Protein AF-A0A820PE08-F1 (afdb_monomer_lite)

InterPro domains:
  IPR000014 PAS domain [PS50112] (73-121)
  IPR000014 PAS domain [cd00130] (87-121)
  IPR035965 PAS domain superfamily [SSF55785] (85-120)

Radius of gyration: 19.42 Å; chains: 1; bounding box: 49×30×47 Å

pLDDT: mean 81.53, std 12.49, range [46.53, 95.44]

Foldseek 3Di:
DCPPPDPVVFFDPVCPVVVVVVVVVQDPDWDKGWTWTQDPVDRGTFIWIKIWHWDDPDPPDIDIDIDIGTCVVVVVLVVPVPDPPLDWDFDADPQQATCFTHCCCCVNVVDGRVVRGGDHD

Organism: NCBI:txid433720

Secondary structure (DSSP, 8-state):
--TTS-GGGGB-GGGHHHHHHHHHT--SS-EEEEEEEEPSSSS-EEEEEEEEEEEEEETTEEEEEEEEEETHHHHHHHHTTSS--S---EEE-TTSBEEEE-TTHHHHHSS-HHHHTT-B-

Structure (mmCIF, N/CA/C/O backbone):
data_AF-A0A820PE08-F1
#
_entry.id   AF-A0A820PE08-F1
#
loop_
_atom_site.group_PDB
_atom_site.id
_atom_site.type_symbol
_atom_site.label_atom_id
_atom_site.label_alt_id
_atom_site.label_comp_id
_atom_site.label_asym_id
_atom_site.label_entity_id
_atom_site.label_seq_id
_atom_site.pdbx_PDB_ins_code
_atom_site.Cartn_x
_atom_site.Cartn_y
_atom_site.Cartn_z
_atom_site.occupancy
_atom_site.B_iso_or_equiv
_atom_site.auth_seq_id
_atom_site.auth_comp_id
_atom_site.auth_asym_id
_atom_site.auth_atom_id
_atom_site.pdbx_PDB_model_num
ATOM 1 N N . GLU A 1 1 ? -0.685 -13.575 6.338 1.00 50.03 1 GLU A N 1
ATOM 2 C CA . GLU A 1 1 ? -2.032 -12.975 6.441 1.00 50.03 1 GLU A CA 1
ATOM 3 C C . GLU A 1 1 ? -2.004 -11.879 7.492 1.00 50.03 1 GLU A C 1
ATOM 5 O O . GLU A 1 1 ? -1.320 -12.053 8.488 1.00 50.03 1 GLU A O 1
ATOM 10 N N . LEU A 1 2 ? -2.703 -10.763 7.264 1.00 67.81 2 LEU A N 1
ATOM 11 C CA . LEU A 1 2 ? -2.818 -9.638 8.214 1.00 67.81 2 LEU A CA 1
ATOM 12 C C . LEU A 1 2 ? -3.979 -9.823 9.214 1.00 67.81 2 LEU A C 1
ATOM 14 O O . LEU A 1 2 ? -4.289 -8.927 9.994 1.00 67.81 2 LEU A O 1
ATOM 18 N N . ILE A 1 3 ? -4.662 -10.968 9.165 1.00 74.56 3 ILE A N 1
ATOM 19 C CA . ILE A 1 3 ? -5.862 -11.243 9.957 1.00 74.56 3 ILE A CA 1
ATOM 20 C C . ILE A 1 3 ? -5.469 -11.338 11.439 1.00 74.56 3 ILE A C 1
ATOM 22 O O . ILE A 1 3 ? -4.528 -12.050 11.779 1.00 74.56 3 ILE A O 1
ATOM 26 N N . ASN A 1 4 ? -6.202 -10.638 12.311 1.00 79.38 4 ASN A N 1
ATOM 27 C CA . ASN A 1 4 ? -5.997 -10.566 13.769 1.00 79.38 4 ASN A CA 1
ATOM 28 C C . ASN A 1 4 ? -4.715 -9.864 14.251 1.00 79.38 4 ASN A C 1
ATOM 30 O O . ASN A 1 4 ? -4.388 -9.962 15.433 1.00 79.38 4 ASN A O 1
ATOM 34 N N . HIS A 1 5 ? -4.019 -9.124 13.386 1.00 81.81 5 HIS A N 1
ATOM 35 C CA . HIS A 1 5 ? -2.900 -8.280 13.802 1.00 81.81 5 HIS A CA 1
ATOM 36 C C . HIS A 1 5 ? -3.292 -6.794 13.803 1.00 81.81 5 HIS A C 1
ATOM 38 O O . HIS A 1 5 ? -3.938 -6.336 12.856 1.00 81.81 5 HIS A O 1
ATOM 44 N N . PRO A 1 6 ? -2.908 -6.021 14.836 1.00 85.12 6 PRO A N 1
ATOM 45 C CA . PRO A 1 6 ? -3.070 -4.574 14.840 1.00 85.12 6 PRO A CA 1
ATOM 46 C C . PRO A 1 6 ? -2.420 -3.933 13.612 1.00 85.12 6 PRO A C 1
ATOM 48 O O . PRO A 1 6 ? -1.269 -4.214 13.290 1.00 85.12 6 PRO A O 1
ATOM 51 N N . LEU A 1 7 ? -3.129 -3.004 12.965 1.00 83.75 7 LEU A N 1
ATOM 52 C CA . LEU A 1 7 ? -2.593 -2.238 11.833 1.00 83.75 7 LEU A CA 1
ATOM 53 C C . LEU A 1 7 ? -1.260 -1.555 12.188 1.00 83.75 7 LEU A C 1
ATOM 55 O O . LEU A 1 7 ? -0.336 -1.550 11.382 1.00 83.75 7 LEU A O 1
ATOM 59 N N . PHE A 1 8 ? -1.151 -1.033 13.413 1.00 89.44 8 PHE A N 1
ATOM 60 C CA . PHE A 1 8 ? 0.027 -0.329 13.925 1.00 89.44 8 PHE A CA 1
ATOM 61 C C . PHE A 1 8 ? 1.309 -1.170 13.931 1.00 89.44 8 PHE A C 1
ATOM 63 O O . PHE A 1 8 ? 2.389 -0.596 13.803 1.00 89.44 8 PHE A O 1
ATOM 70 N N . ASP A 1 9 ? 1.210 -2.501 14.000 1.00 89.00 9 ASP A N 1
ATOM 71 C CA . ASP A 1 9 ? 2.375 -3.399 13.973 1.00 89.00 9 ASP A CA 1
ATOM 72 C C . ASP A 1 9 ? 3.099 -3.369 12.618 1.00 89.00 9 ASP A C 1
ATOM 74 O O . ASP A 1 9 ? 4.280 -3.713 12.514 1.00 89.00 9 ASP A O 1
ATOM 78 N N . PHE A 1 10 ? 2.388 -2.948 11.571 1.00 88.31 10 PHE A N 1
ATOM 79 C CA . PHE A 1 10 ? 2.902 -2.855 10.211 1.00 88.31 10 PHE A CA 1
ATOM 80 C C . PHE A 1 10 ? 3.257 -1.427 9.814 1.00 88.31 10 PHE A C 1
ATOM 82 O O . PHE A 1 10 ? 3.699 -1.219 8.691 1.00 88.31 10 PHE A O 1
ATOM 89 N N . ILE A 1 11 ? 3.084 -0.442 10.693 1.00 91.69 11 ILE A N 1
ATOM 90 C CA . ILE A 1 11 ? 3.350 0.964 10.387 1.00 91.69 11 ILE A CA 1
ATOM 91 C C . ILE A 1 11 ? 4.561 1.434 11.177 1.00 91.69 11 ILE A C 1
ATOM 93 O O . ILE A 1 11 ? 4.690 1.146 12.368 1.00 91.69 11 ILE A O 1
ATOM 97 N N . LEU A 1 12 ? 5.444 2.183 10.518 1.00 93.88 12 LEU A N 1
ATOM 98 C CA . LEU A 1 12 ? 6.600 2.791 11.168 1.00 93.88 12 LEU A CA 1
ATOM 99 C C . LEU A 1 12 ? 6.144 3.626 12.379 1.00 93.88 12 LEU A C 1
ATOM 101 O O . LEU A 1 12 ? 5.256 4.466 12.213 1.00 93.88 12 LEU A O 1
ATOM 105 N N . PRO A 1 13 ? 6.754 3.465 13.571 1.00 94.25 13 PRO A N 1
ATOM 106 C CA . PRO A 1 13 ? 6.298 4.142 14.787 1.00 94.25 13 PRO A CA 1
ATOM 107 C C . PRO A 1 13 ? 6.175 5.664 14.666 1.00 94.25 13 PRO A C 1
ATOM 109 O O . PRO A 1 13 ? 5.250 6.256 15.209 1.00 94.25 13 PRO A O 1
ATOM 112 N N . SER A 1 14 ? 7.048 6.312 13.890 1.00 95.44 14 SER A N 1
ATOM 113 C CA . SER A 1 14 ? 6.979 7.761 13.660 1.00 95.44 14 SER A CA 1
ATOM 114 C C . SER A 1 14 ? 5.765 8.214 12.839 1.00 95.44 14 SER A C 1
ATOM 116 O O . SER A 1 14 ? 5.462 9.402 12.827 1.00 95.44 14 SER A O 1
ATOM 118 N N . ASN A 1 15 ? 5.064 7.304 12.154 1.00 95.31 15 ASN A N 1
ATOM 119 C CA . ASN A 1 15 ? 3.823 7.592 11.431 1.00 95.31 15 ASN A CA 1
ATOM 120 C C . ASN A 1 15 ? 2.556 7.288 12.259 1.00 95.31 15 ASN A C 1
ATOM 122 O O . ASN A 1 15 ? 1.452 7.500 11.759 1.00 95.31 15 ASN A O 1
ATOM 126 N N . HIS A 1 16 ? 2.671 6.795 13.501 1.00 94.19 16 HIS A N 1
ATOM 127 C CA . HIS A 1 16 ? 1.507 6.388 14.304 1.00 94.19 16 HIS A CA 1
ATOM 128 C C . HIS A 1 16 ? 0.560 7.553 14.604 1.00 94.19 16 HIS A C 1
ATOM 130 O O . HIS A 1 16 ? -0.643 7.415 14.395 1.00 94.19 16 HIS A O 1
ATOM 136 N N . ASP A 1 17 ? 1.089 8.713 14.999 1.00 93.50 17 ASP A N 1
ATOM 137 C CA . ASP A 1 17 ? 0.273 9.904 15.279 1.00 93.50 17 ASP A CA 1
ATOM 138 C C . ASP A 1 17 ? -0.460 10.406 14.028 1.00 93.50 17 ASP A C 1
ATOM 140 O O . ASP A 1 17 ? -1.628 10.789 14.084 1.00 93.50 17 ASP A O 1
ATOM 144 N N . GLN A 1 18 ? 0.205 10.348 12.873 1.00 92.75 18 GLN A N 1
ATOM 145 C CA . GLN A 1 18 ? -0.377 10.722 11.587 1.00 92.75 18 GLN A CA 1
ATOM 146 C C . GLN A 1 18 ? -1.521 9.777 11.195 1.00 92.75 18 GLN A C 1
ATOM 148 O O . GLN A 1 18 ? -2.579 10.229 10.754 1.00 92.75 18 GLN A O 1
ATOM 153 N N . LEU A 1 19 ? -1.332 8.467 11.381 1.00 91.25 19 LEU A N 1
ATOM 154 C CA . LEU A 1 19 ? -2.370 7.473 11.128 1.00 91.25 19 LEU A CA 1
ATOM 155 C C . LEU A 1 19 ? -3.554 7.637 12.088 1.00 91.25 19 LEU A C 1
ATOM 157 O O . LEU A 1 19 ? -4.698 7.566 11.650 1.00 91.25 19 LEU A O 1
ATOM 161 N N . LEU A 1 20 ? -3.299 7.888 13.374 1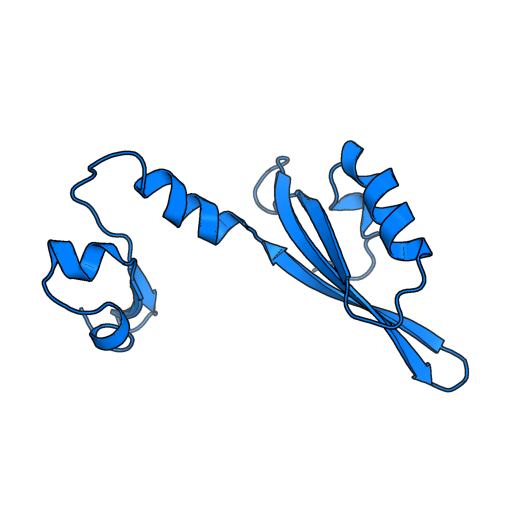.00 91.19 20 LEU A N 1
ATOM 162 C CA . LEU A 1 20 ? -4.349 8.153 14.360 1.00 91.19 20 LEU A CA 1
ATOM 163 C C . LEU A 1 20 ? -5.162 9.391 13.987 1.00 91.19 20 LEU A C 1
ATOM 165 O O . LEU A 1 20 ? -6.388 9.325 13.953 1.00 91.19 20 LEU A O 1
ATOM 169 N N . ALA A 1 21 ? -4.491 10.498 13.660 1.00 89.62 21 ALA A N 1
ATOM 170 C CA . ALA A 1 21 ? -5.154 11.722 13.226 1.00 89.62 21 ALA A CA 1
ATOM 171 C C . ALA A 1 21 ? -6.020 11.484 11.982 1.00 89.62 21 ALA A C 1
ATOM 173 O O . ALA A 1 21 ? -7.133 11.993 11.905 1.00 89.62 21 ALA A O 1
ATOM 174 N N . TYR A 1 22 ? -5.538 10.676 11.039 1.00 89.25 22 TYR A N 1
ATOM 175 C CA . TYR A 1 22 ? -6.286 10.288 9.849 1.00 89.25 22 TYR A CA 1
ATOM 176 C C . TYR A 1 22 ? -7.523 9.430 10.176 1.00 89.25 22 TYR A C 1
ATOM 178 O O . TYR A 1 22 ? -8.622 9.736 9.726 1.00 89.25 22 TYR A O 1
ATOM 186 N N . LEU A 1 23 ? -7.394 8.400 11.017 1.00 87.75 23 LEU A N 1
ATOM 187 C CA . LEU A 1 23 ? -8.530 7.554 11.405 1.00 87.75 23 LEU A CA 1
ATOM 188 C C . LEU A 1 23 ? -9.583 8.328 12.218 1.00 87.75 23 LEU A C 1
ATOM 190 O O . LEU A 1 23 ? -10.778 8.147 12.022 1.00 87.75 23 LEU A O 1
ATOM 194 N N . LEU A 1 24 ? -9.174 9.240 13.100 1.00 85.94 24 LEU A N 1
ATOM 195 C CA . LEU A 1 24 ? -10.106 9.999 13.946 1.00 85.94 24 LEU A CA 1
ATOM 196 C C . LEU A 1 24 ? -10.932 11.042 13.184 1.00 85.94 24 LEU A C 1
ATOM 198 O O . LEU A 1 24 ? -11.932 11.538 13.697 1.00 85.94 24 LEU A O 1
ATOM 202 N N . ASN A 1 25 ? -10.540 11.380 11.961 1.00 81.56 25 ASN A N 1
ATOM 203 C CA . ASN A 1 25 ? -11.117 12.491 11.212 1.00 81.56 25 ASN A CA 1
ATOM 204 C C . ASN A 1 25 ? -12.404 12.099 10.442 1.00 81.56 25 ASN A C 1
ATOM 206 O O . ASN A 1 25 ? -12.836 12.801 9.527 1.00 81.56 25 ASN A O 1
ATOM 210 N N . ASN A 1 26 ? -13.014 10.972 10.842 1.00 68.56 26 ASN A N 1
ATOM 211 C CA . ASN A 1 26 ? -14.343 10.457 10.489 1.00 68.56 26 ASN A CA 1
ATOM 212 C C . ASN A 1 26 ? -14.767 10.748 9.040 1.00 68.56 26 ASN A C 1
ATOM 214 O O . ASN A 1 26 ? -15.795 11.364 8.741 1.00 68.56 26 ASN A O 1
ATOM 218 N N . HIS A 1 27 ? -13.898 10.342 8.118 1.00 66.19 27 HIS A N 1
ATOM 219 C CA . HIS A 1 27 ? -13.988 10.713 6.719 1.00 66.19 27 HIS A CA 1
ATOM 220 C C . HIS A 1 27 ? -15.216 10.094 6.035 1.00 66.19 27 HIS A C 1
ATOM 222 O O . HIS A 1 27 ? -15.254 8.891 5.771 1.00 66.19 27 HIS A O 1
ATOM 228 N N . GLN A 1 28 ? -16.198 10.929 5.674 1.00 65.38 28 GLN A N 1
ATOM 229 C CA . GLN A 1 28 ? -17.313 10.521 4.804 1.00 65.38 28 GLN A CA 1
ATOM 230 C C . GLN A 1 28 ? -16.849 10.286 3.350 1.00 65.38 28 GLN A C 1
ATOM 232 O O . GLN A 1 28 ? -17.405 9.451 2.630 1.00 65.38 28 GLN A O 1
ATOM 237 N N . VAL A 1 29 ? -15.779 10.969 2.927 1.00 74.19 29 VAL A N 1
ATOM 238 C CA . VAL A 1 29 ? -15.172 10.895 1.585 1.00 74.19 29 VAL A CA 1
ATOM 239 C C . VAL A 1 29 ? -13.836 10.150 1.652 1.00 74.19 29 VAL A C 1
ATOM 241 O O . VAL A 1 29 ? -13.176 10.179 2.683 1.00 74.19 29 VAL A O 1
ATOM 244 N N . LEU A 1 30 ? -13.426 9.490 0.563 1.00 79.75 30 LEU A N 1
ATOM 245 C CA . LEU A 1 30 ? -12.100 8.868 0.473 1.00 79.75 30 LEU A CA 1
ATOM 246 C C . LEU A 1 30 ? -11.008 9.923 0.671 1.00 79.75 30 LEU A C 1
ATOM 248 O O . LEU A 1 30 ? -10.928 10.883 -0.096 1.00 79.75 30 LEU A O 1
ATOM 252 N N . GLN A 1 31 ? -10.170 9.720 1.682 1.00 81.81 31 GLN A N 1
ATOM 253 C CA . GLN A 1 31 ? -8.972 10.517 1.913 1.00 81.81 31 GLN A CA 1
ATOM 254 C C . GLN A 1 31 ? -7.727 9.641 1.816 1.00 81.81 31 GLN A C 1
ATOM 256 O O . GLN A 1 31 ? -7.816 8.414 1.752 1.00 81.81 31 GLN A O 1
ATOM 261 N N . THR A 1 32 ? -6.571 10.292 1.742 1.00 88.69 32 THR A N 1
ATOM 262 C CA . THR A 1 32 ? -5.273 9.637 1.602 1.00 88.69 32 THR A CA 1
ATOM 263 C C . THR A 1 32 ? -4.376 9.983 2.780 1.00 88.69 32 THR A C 1
ATOM 265 O O . THR A 1 32 ? -4.343 11.133 3.215 1.00 88.69 32 THR A O 1
ATOM 268 N N . CYS A 1 33 ? -3.605 9.010 3.252 1.00 90.81 33 CYS A N 1
ATOM 269 C CA . CYS A 1 33 ? -2.591 9.186 4.280 1.00 90.81 33 CYS A CA 1
ATOM 270 C C . CYS A 1 33 ? -1.307 8.479 3.851 1.00 90.81 33 CYS A C 1
ATOM 272 O O . CYS A 1 33 ? -1.301 7.263 3.652 1.00 90.81 33 CYS A O 1
ATOM 274 N N . ASP A 1 34 ? -0.229 9.241 3.691 1.00 92.62 34 ASP A N 1
ATOM 275 C CA . ASP A 1 34 ? 1.074 8.693 3.325 1.00 92.62 34 ASP A CA 1
ATOM 276 C C . ASP A 1 34 ? 1.809 8.204 4.571 1.00 92.62 34 ASP A C 1
ATOM 278 O O . ASP A 1 34 ? 2.069 8.976 5.493 1.00 92.62 34 ASP A O 1
ATOM 282 N N . ILE A 1 35 ? 2.133 6.915 4.608 1.00 93.50 35 ILE A N 1
ATOM 283 C CA . ILE A 1 35 ? 2.759 6.247 5.752 1.00 93.50 35 ILE A CA 1
ATOM 284 C C . ILE A 1 35 ? 3.820 5.257 5.278 1.00 93.50 35 ILE A C 1
ATOM 286 O O . ILE A 1 35 ? 3.834 4.829 4.123 1.00 93.50 35 ILE A O 1
ATOM 290 N N . SER A 1 36 ? 4.700 4.846 6.188 1.00 92.94 36 SER A N 1
ATOM 291 C CA . SER A 1 36 ? 5.705 3.823 5.896 1.00 92.94 36 SER A CA 1
ATOM 292 C C . SER A 1 36 ? 5.233 2.462 6.411 1.00 92.94 36 SER A C 1
ATOM 294 O O . SER A 1 36 ? 5.050 2.283 7.616 1.00 92.94 36 SER A O 1
ATOM 296 N N . TRP A 1 37 ? 5.036 1.509 5.501 1.00 90.38 37 TRP A N 1
ATOM 297 C CA . TRP A 1 37 ? 4.567 0.152 5.777 1.00 90.38 37 TRP A CA 1
ATOM 298 C C . TRP A 1 37 ? 5.734 -0.827 5.910 1.00 90.38 37 TRP A C 1
ATOM 300 O O . TRP A 1 37 ? 6.660 -0.811 5.103 1.00 90.38 37 TRP A O 1
ATOM 310 N N . LYS A 1 38 ? 5.692 -1.708 6.905 1.00 89.12 38 LYS A N 1
ATOM 311 C CA . LYS A 1 38 ? 6.727 -2.701 7.186 1.00 89.12 38 LYS A CA 1
ATOM 312 C C . LYS A 1 38 ? 6.754 -3.775 6.101 1.00 89.12 38 LYS A C 1
ATOM 314 O O . LYS A 1 38 ? 5.741 -4.427 5.832 1.00 89.12 38 LYS A O 1
ATOM 319 N N . ARG A 1 39 ? 7.919 -3.998 5.495 1.00 84.75 39 ARG A N 1
ATOM 320 C CA . ARG A 1 39 ? 8.095 -5.046 4.486 1.00 84.75 39 ARG A CA 1
ATOM 321 C C . ARG A 1 39 ? 7.947 -6.434 5.106 1.00 84.75 39 ARG A C 1
ATOM 323 O O . ARG A 1 39 ? 8.254 -6.660 6.270 1.00 84.75 39 ARG A O 1
ATOM 330 N N . ALA A 1 40 ? 7.481 -7.388 4.303 1.00 80.19 40 ALA A N 1
ATOM 331 C CA . ALA A 1 40 ? 7.352 -8.781 4.736 1.00 80.19 40 ALA A CA 1
ATOM 332 C C . ALA A 1 40 ? 8.684 -9.552 4.685 1.00 80.19 40 ALA A C 1
ATOM 334 O O . ALA A 1 40 ? 8.839 -10.560 5.369 1.00 80.19 40 ALA A O 1
ATOM 335 N N . VAL A 1 41 ? 9.619 -9.105 3.842 1.00 75.81 41 VAL A N 1
ATOM 336 C CA . VAL A 1 41 ? 10.882 -9.803 3.549 1.00 75.81 41 VAL A CA 1
ATOM 337 C C . VAL A 1 41 ? 12.026 -9.414 4.486 1.00 75.81 41 VAL A C 1
ATOM 339 O O . VAL A 1 41 ? 12.973 -10.180 4.638 1.00 75.81 41 VAL A O 1
ATOM 342 N N . ASP A 1 42 ? 11.943 -8.248 5.124 1.00 80.12 42 ASP A N 1
ATOM 343 C CA . ASP A 1 42 ? 12.946 -7.726 6.049 1.00 80.12 42 ASP A CA 1
ATOM 344 C C . ASP A 1 42 ? 12.288 -6.842 7.132 1.00 80.12 42 ASP A C 1
ATOM 346 O O . ASP A 1 42 ? 11.068 -6.743 7.219 1.00 80.12 42 ASP A O 1
ATOM 350 N N . ASN A 1 43 ? 13.093 -6.240 8.011 1.00 79.56 43 ASN A N 1
ATOM 351 C CA . ASN A 1 43 ? 12.618 -5.348 9.079 1.00 79.56 43 ASN A CA 1
ATOM 352 C C . ASN A 1 43 ? 12.631 -3.860 8.682 1.00 79.56 43 ASN A C 1
ATOM 354 O O . ASN A 1 43 ? 12.652 -2.993 9.556 1.00 79.56 43 ASN A O 1
ATOM 358 N N . ASP A 1 44 ? 12.648 -3.561 7.389 1.00 86.69 44 ASP A N 1
ATOM 359 C CA . ASP A 1 44 ? 12.646 -2.195 6.877 1.00 86.69 44 ASP A CA 1
ATOM 360 C C . ASP A 1 44 ? 11.243 -1.819 6.358 1.00 86.69 44 ASP A C 1
ATOM 362 O O . ASP A 1 44 ? 10.302 -2.621 6.375 1.00 86.69 44 ASP A O 1
ATOM 366 N N . TYR A 1 45 ? 11.069 -0.561 5.967 1.00 89.44 45 TYR A N 1
ATOM 367 C CA . TYR A 1 45 ? 9.775 0.026 5.640 1.00 89.44 45 TYR A CA 1
ATOM 368 C C . TYR A 1 45 ? 9.746 0.541 4.199 1.00 89.44 45 TYR A C 1
ATOM 370 O O . TYR A 1 45 ? 10.767 0.900 3.610 1.00 89.44 45 TYR A O 1
ATOM 378 N N . GLU A 1 46 ? 8.557 0.586 3.610 1.00 88.19 46 GLU A N 1
ATOM 379 C CA . GLU A 1 46 ? 8.301 1.148 2.286 1.00 88.19 46 GLU A CA 1
ATOM 380 C C . GLU A 1 46 ? 7.249 2.241 2.356 1.00 88.19 46 GLU A C 1
ATOM 382 O O . GLU A 1 46 ? 6.271 2.138 3.092 1.00 88.19 46 GLU A O 1
ATOM 387 N N . GLN A 1 47 ? 7.438 3.290 1.556 1.00 90.19 47 GLN A N 1
ATOM 388 C CA . GLN A 1 47 ? 6.438 4.341 1.424 1.00 90.19 47 GLN A CA 1
ATOM 389 C C . GLN A 1 47 ? 5.177 3.775 0.778 1.00 90.19 47 GLN A C 1
ATOM 391 O O . GLN A 1 47 ? 5.236 3.107 -0.259 1.00 90.19 47 GLN A O 1
ATOM 396 N N . CYS A 1 48 ? 4.034 4.074 1.373 1.00 90.00 48 CYS A N 1
ATOM 397 C CA . CYS A 1 48 ? 2.739 3.694 0.851 1.00 90.00 48 CYS A CA 1
ATOM 398 C C . CYS A 1 48 ? 1.718 4.800 1.102 1.00 90.00 48 CYS A C 1
ATOM 400 O O . CYS A 1 48 ? 1.861 5.614 2.012 1.00 90.00 48 CYS A O 1
ATOM 402 N N . THR A 1 49 ? 0.670 4.795 0.295 1.00 90.75 49 THR A N 1
ATOM 403 C CA . THR A 1 49 ? -0.482 5.667 0.475 1.00 90.75 49 THR A CA 1
ATOM 404 C C . THR A 1 49 ? -1.660 4.807 0.913 1.00 90.75 49 THR A C 1
ATOM 406 O O . THR A 1 49 ? -2.126 3.939 0.169 1.00 90.75 49 THR A O 1
ATOM 409 N N . LEU A 1 50 ? -2.136 5.034 2.134 1.00 90.06 50 LEU A N 1
ATOM 410 C CA . LEU A 1 50 ? -3.375 4.469 2.650 1.00 90.06 50 LEU A CA 1
ATOM 411 C C . LEU A 1 50 ? -4.540 5.315 2.140 1.00 90.06 50 LEU A C 1
ATOM 413 O O . LEU A 1 50 ? -4.572 6.520 2.366 1.00 90.06 50 LEU A O 1
ATOM 417 N N . ILE A 1 51 ? -5.502 4.692 1.469 1.00 89.38 51 ILE A N 1
ATOM 418 C CA . ILE A 1 51 ? -6.697 5.356 0.943 1.00 89.38 51 ILE A CA 1
ATOM 419 C C . ILE A 1 51 ? -7.907 4.697 1.575 1.00 89.38 51 ILE A C 1
ATOM 421 O O . ILE A 1 51 ? -8.101 3.497 1.403 1.00 89.38 51 ILE A O 1
ATOM 425 N N . GLY A 1 52 ? -8.729 5.444 2.303 1.00 88.38 52 GLY A N 1
ATOM 426 C CA . GLY A 1 52 ? -9.847 4.843 3.017 1.00 88.38 52 GLY A CA 1
ATOM 427 C C . GLY A 1 52 ? -10.905 5.825 3.482 1.00 88.38 52 GLY A C 1
ATOM 428 O O . GLY A 1 52 ? -10.766 7.040 3.347 1.00 88.38 52 GLY A O 1
ATOM 429 N N . ALA A 1 53 ? -11.999 5.262 3.980 1.00 86.81 53 ALA A N 1
ATOM 430 C CA . ALA A 1 53 ? -13.123 5.998 4.537 1.00 86.81 53 ALA A CA 1
ATOM 431 C C . ALA A 1 53 ? -13.942 5.103 5.473 1.00 86.81 53 ALA A C 1
ATOM 433 O O . ALA A 1 53 ? -13.938 3.874 5.341 1.00 86.81 53 ALA A O 1
ATOM 434 N N . TYR A 1 54 ? -14.695 5.730 6.375 1.00 86.25 54 TYR A N 1
ATOM 435 C CA . TYR A 1 54 ? -15.682 5.021 7.183 1.00 86.25 54 TYR A CA 1
ATOM 436 C C . TYR A 1 54 ? -16.924 4.716 6.348 1.00 86.25 54 TYR A C 1
ATOM 438 O O . TYR A 1 54 ? -17.378 5.528 5.531 1.00 86.25 54 TYR A O 1
ATOM 446 N N . ARG A 1 55 ? -17.450 3.505 6.513 1.00 83.06 55 ARG A N 1
ATOM 447 C CA . ARG A 1 55 ? -18.656 3.025 5.844 1.00 83.06 55 ARG A CA 1
ATOM 448 C C . ARG A 1 55 ? -19.535 2.291 6.842 1.00 83.06 55 ARG A C 1
ATOM 450 O O . ARG A 1 55 ? -19.098 1.339 7.481 1.00 83.06 55 ARG A O 1
ATOM 457 N N . THR A 1 56 ? -20.787 2.717 6.923 1.00 85.50 56 THR A N 1
ATOM 458 C CA . THR A 1 56 ? -21.851 1.994 7.616 1.00 85.50 56 THR A CA 1
ATOM 459 C C . THR A 1 56 ? -22.302 0.843 6.721 1.00 85.50 56 THR A C 1
ATOM 461 O O . THR A 1 56 ? -22.754 1.084 5.600 1.00 85.50 56 THR A O 1
ATOM 464 N N . ILE A 1 57 ? -22.131 -0.399 7.175 1.00 79.88 57 ILE A N 1
ATOM 465 C CA . ILE A 1 57 ? -22.595 -1.585 6.430 1.00 79.88 57 ILE A CA 1
ATOM 466 C C . ILE A 1 57 ? -23.976 -2.012 6.942 1.00 79.88 57 ILE A C 1
ATOM 468 O O . ILE A 1 57 ? -24.846 -2.341 6.141 1.00 79.88 57 ILE A O 1
ATOM 472 N N . ASN A 1 58 ? -24.191 -1.914 8.258 1.00 81.56 58 ASN A N 1
ATOM 473 C CA . ASN A 1 58 ? -25.443 -2.218 8.952 1.00 81.56 58 ASN A CA 1
ATOM 474 C C . ASN A 1 58 ? -25.798 -1.079 9.922 1.00 81.56 58 ASN A C 1
ATOM 476 O O . ASN A 1 58 ? -24.930 -0.281 10.268 1.00 81.56 58 ASN A O 1
ATOM 480 N N . GLU A 1 59 ? -27.037 -1.037 10.427 1.00 77.69 59 GLU A N 1
ATOM 481 C CA . GLU A 1 59 ? -27.551 0.051 11.287 1.00 77.69 59 GLU A CA 1
ATOM 482 C C . GLU A 1 59 ? -26.709 0.341 12.548 1.00 77.69 59 GLU A C 1
ATOM 484 O O . GLU A 1 59 ? -26.791 1.443 13.080 1.00 77.69 59 GLU A O 1
ATOM 489 N N . ASN A 1 60 ? -25.863 -0.599 12.990 1.00 77.88 60 ASN A N 1
ATOM 490 C CA . ASN A 1 60 ? -25.046 -0.472 14.202 1.00 77.88 60 ASN A CA 1
ATOM 491 C C . ASN A 1 60 ? -23.534 -0.659 13.982 1.00 77.88 60 ASN A C 1
ATOM 493 O O . ASN A 1 60 ? -22.785 -0.665 14.958 1.00 77.88 60 ASN A O 1
ATOM 497 N N . GLU A 1 61 ? -23.069 -0.848 12.743 1.00 84.00 61 GLU A N 1
ATOM 498 C CA . GLU A 1 61 ? -21.668 -1.203 12.481 1.00 84.00 61 GLU A CA 1
ATOM 499 C C . GLU A 1 61 ? -21.039 -0.279 11.434 1.00 84.00 61 GLU A C 1
ATOM 501 O O . GLU A 1 61 ? -21.377 -0.311 10.244 1.00 84.00 61 GLU A O 1
ATOM 506 N N . GLU A 1 62 ? -20.087 0.534 11.893 1.00 83.50 62 GLU A N 1
ATOM 507 C CA . GLU A 1 62 ? -19.192 1.309 11.042 1.00 83.50 62 GLU A CA 1
ATOM 508 C C . GLU A 1 62 ? -17.854 0.593 10.895 1.00 83.50 62 GLU A C 1
ATOM 510 O O . GLU A 1 62 ? -17.193 0.242 11.873 1.00 83.50 62 GLU A O 1
ATOM 515 N N . TYR A 1 63 ? -17.432 0.423 9.648 1.00 84.69 63 TYR A N 1
ATOM 516 C CA . TYR A 1 63 ? -16.150 -0.166 9.304 1.00 84.69 63 TYR A CA 1
ATOM 517 C C . TYR A 1 63 ? -15.286 0.866 8.597 1.00 84.69 63 TYR A C 1
ATOM 519 O O . TYR A 1 63 ? -15.737 1.565 7.686 1.00 84.69 63 TYR A O 1
ATOM 527 N N . PHE A 1 64 ? -14.015 0.933 8.981 1.00 84.62 64 PHE A N 1
ATOM 528 C CA . PHE A 1 64 ? -13.021 1.654 8.204 1.00 84.62 64 PHE A CA 1
ATOM 529 C C . PHE A 1 64 ? -12.546 0.766 7.051 1.00 84.62 64 PHE A C 1
ATOM 531 O O . PHE A 1 64 ? -11.848 -0.228 7.255 1.00 84.62 64 PHE A O 1
ATOM 538 N N . MET A 1 65 ? -12.938 1.122 5.831 1.00 84.19 65 MET A N 1
ATOM 539 C CA . MET A 1 65 ? -12.542 0.415 4.616 1.00 84.19 65 MET A CA 1
ATOM 540 C C . MET A 1 65 ? -11.350 1.134 3.996 1.00 84.19 65 MET A C 1
ATOM 542 O O . MET A 1 65 ? -11.410 2.346 3.779 1.00 84.19 65 MET A O 1
ATOM 546 N N . SER A 1 66 ? -10.276 0.405 3.683 1.00 85.44 66 SER A N 1
ATOM 547 C CA . SER A 1 66 ? -9.092 1.010 3.071 1.00 85.44 66 SER A CA 1
ATOM 548 C C . SER A 1 66 ? -8.361 0.107 2.087 1.00 85.44 66 SER A C 1
ATOM 550 O O . SER A 1 66 ? -8.468 -1.117 2.121 1.00 85.44 66 SER A O 1
ATOM 552 N N . ILE A 1 67 ? -7.611 0.755 1.202 1.00 84.94 67 ILE A N 1
ATOM 553 C CA . ILE A 1 67 ? -6.665 0.165 0.266 1.00 84.94 67 ILE A CA 1
ATOM 554 C C . ILE A 1 67 ? -5.293 0.745 0.602 1.00 84.94 67 ILE A C 1
ATOM 556 O O . ILE A 1 67 ? -5.147 1.957 0.758 1.00 84.94 67 ILE A O 1
ATOM 560 N N . VAL A 1 68 ? -4.281 -0.114 0.685 1.00 85.94 68 VAL A N 1
ATOM 561 C CA . VAL A 1 68 ? -2.880 0.296 0.829 1.00 85.94 68 VAL A CA 1
ATOM 562 C C . VAL A 1 68 ? -2.220 0.220 -0.542 1.00 85.94 68 VAL A C 1
ATOM 564 O O . VAL A 1 68 ? -2.136 -0.856 -1.135 1.00 85.94 68 VAL A O 1
ATOM 567 N N . LYS A 1 69 ? -1.746 1.355 -1.056 1.00 86.06 69 LYS A N 1
ATOM 568 C CA . LYS A 1 69 ? -0.976 1.424 -2.300 1.00 86.06 69 LYS A CA 1
ATOM 569 C C . LYS A 1 69 ? 0.510 1.548 -1.971 1.00 86.06 69 LYS A C 1
ATOM 571 O O . LYS A 1 69 ? 0.932 2.577 -1.457 1.00 86.06 69 LYS A O 1
ATOM 576 N N . LEU A 1 70 ? 1.308 0.529 -2.286 1.00 83.81 70 LEU A N 1
ATOM 577 C CA . LEU A 1 70 ? 2.768 0.610 -2.170 1.00 83.81 70 LEU A CA 1
ATOM 578 C C . LEU A 1 70 ? 3.331 1.538 -3.257 1.00 83.81 70 LEU A C 1
ATOM 580 O O . LEU A 1 70 ? 3.038 1.361 -4.440 1.00 83.81 70 LEU A O 1
ATOM 584 N N . ASN A 1 71 ? 4.179 2.492 -2.870 1.00 75.88 71 ASN A N 1
ATOM 585 C CA . ASN A 1 71 ? 4.809 3.440 -3.798 1.00 75.88 71 ASN A CA 1
ATOM 586 C C . ASN A 1 71 ? 6.092 2.863 -4.439 1.00 75.88 71 ASN A C 1
ATOM 588 O O . ASN A 1 71 ? 6.775 3.527 -5.213 1.00 75.88 71 ASN A O 1
ATOM 592 N N . THR A 1 72 ? 6.431 1.604 -4.150 1.00 62.81 72 THR A N 1
ATOM 593 C CA . THR A 1 72 ? 7.667 0.927 -4.579 1.00 62.81 72 THR A CA 1
ATOM 594 C C . THR A 1 72 ? 7.745 0.705 -6.094 1.00 62.81 72 THR A C 1
ATOM 596 O O . THR A 1 72 ? 8.835 0.760 -6.664 1.00 62.81 72 THR A O 1
ATOM 599 N N . LEU A 1 73 ? 6.605 0.545 -6.779 1.00 53.72 73 LEU A N 1
ATOM 600 C CA . LEU A 1 73 ? 6.576 0.463 -8.247 1.00 53.72 73 LEU A CA 1
ATOM 601 C C . LEU A 1 73 ? 7.042 1.783 -8.887 1.00 53.72 73 LEU A C 1
ATOM 603 O O . LEU A 1 73 ? 7.806 1.768 -9.852 1.00 53.72 73 LEU A O 1
ATOM 607 N N . ASP A 1 74 ? 6.690 2.918 -8.273 1.00 53.34 74 ASP A N 1
ATOM 608 C CA . ASP A 1 74 ? 7.180 4.234 -8.692 1.00 53.34 74 ASP A CA 1
ATOM 609 C C . ASP A 1 74 ? 8.681 4.390 -8.417 1.00 53.34 74 ASP A C 1
ATOM 611 O O . ASP A 1 74 ? 9.358 5.129 -9.124 1.00 53.34 74 ASP A O 1
ATOM 615 N N . ARG A 1 75 ? 9.241 3.684 -7.427 1.00 46.53 75 ARG A N 1
ATOM 616 C CA . ARG A 1 75 ? 10.664 3.768 -7.077 1.00 46.53 75 ARG A CA 1
ATOM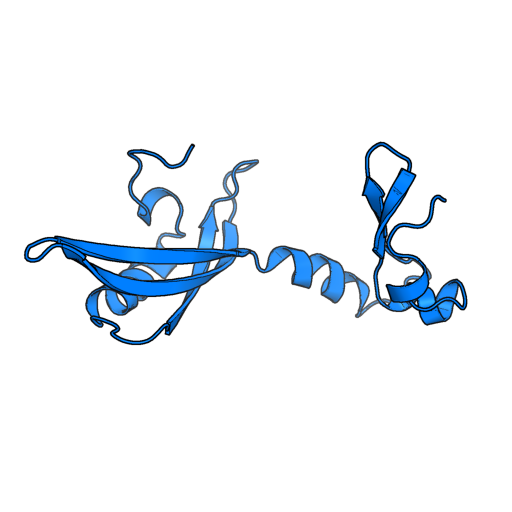 617 C C . ARG A 1 75 ? 11.567 3.061 -8.093 1.00 46.53 75 ARG A C 1
ATOM 619 O O . ARG A 1 75 ? 12.588 3.637 -8.450 1.00 46.53 75 ARG A O 1
ATOM 626 N N . MET A 1 76 ? 11.197 1.885 -8.610 1.00 52.28 76 MET A N 1
ATOM 627 C CA . MET A 1 76 ? 11.942 1.247 -9.716 1.00 52.28 76 MET A CA 1
A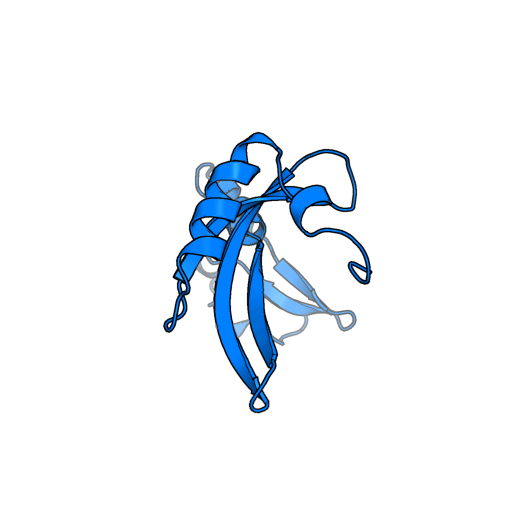TOM 628 C C . MET A 1 76 ? 11.840 2.057 -11.016 1.00 52.28 76 MET A C 1
ATOM 630 O O . MET A 1 76 ? 12.832 2.228 -11.720 1.00 52.28 76 MET A O 1
ATOM 634 N N . LEU A 1 77 ? 10.664 2.629 -11.290 1.00 52.28 77 LEU A N 1
ATOM 635 C CA . LEU A 1 77 ? 10.449 3.541 -12.416 1.00 52.28 77 LEU A CA 1
ATOM 636 C C . LEU A 1 77 ? 11.283 4.832 -12.303 1.00 52.28 77 LEU A C 1
ATOM 638 O O . LEU A 1 77 ? 11.841 5.288 -13.298 1.00 52.28 77 LEU A O 1
ATOM 642 N N . ARG A 1 78 ? 11.395 5.412 -11.099 1.00 50.31 78 ARG A N 1
ATOM 643 C CA . ARG A 1 78 ? 12.124 6.671 -10.846 1.00 50.31 78 ARG A CA 1
ATOM 644 C C . ARG A 1 78 ? 13.631 6.489 -10.674 1.00 50.31 78 ARG A C 1
ATOM 646 O O . ARG A 1 78 ? 14.378 7.339 -11.139 1.00 50.31 78 ARG A O 1
ATOM 653 N N . MET A 1 79 ? 14.102 5.395 -10.069 1.00 50.19 79 MET A N 1
ATOM 654 C CA . MET A 1 79 ? 15.546 5.128 -9.932 1.00 50.19 79 MET A CA 1
ATOM 655 C C . MET A 1 79 ? 16.243 4.950 -11.290 1.00 50.19 79 MET A C 1
ATOM 657 O O . MET A 1 79 ? 17.428 5.242 -11.406 1.00 50.19 79 MET A O 1
ATOM 661 N N . ASN A 1 80 ? 15.501 4.557 -12.327 1.00 49.94 80 ASN A N 1
ATOM 662 C CA . ASN A 1 80 ? 16.000 4.473 -13.699 1.00 49.94 80 ASN A CA 1
ATOM 663 C C . ASN A 1 80 ? 15.888 5.781 -14.497 1.00 49.94 80 ASN A C 1
ATOM 665 O O . ASN A 1 80 ? 16.331 5.811 -15.646 1.00 49.94 80 ASN A O 1
ATOM 669 N N . ALA A 1 81 ? 15.271 6.832 -13.950 1.00 53.00 81 ALA A N 1
ATOM 670 C CA . ALA A 1 81 ? 15.035 8.081 -14.675 1.00 53.00 81 ALA A CA 1
ATOM 671 C C . ALA A 1 81 ? 16.236 9.045 -14.629 1.00 53.00 81 ALA A C 1
ATOM 673 O O . ALA A 1 81 ? 16.420 9.806 -15.574 1.00 53.00 81 ALA A O 1
ATOM 674 N N . ASP A 1 82 ? 17.072 8.976 -13.585 1.00 49.84 82 ASP A N 1
ATOM 675 C CA . ASP A 1 82 ? 18.178 9.930 -13.374 1.00 49.84 82 ASP A CA 1
ATOM 676 C C . ASP A 1 82 ? 19.540 9.467 -13.925 1.00 49.84 82 ASP A C 1
ATOM 678 O O . ASP A 1 82 ? 20.490 10.249 -13.963 1.00 49.84 82 ASP A O 1
ATOM 682 N N . TYR A 1 83 ? 19.645 8.227 -14.412 1.00 49.78 83 TYR A N 1
ATOM 683 C CA . TYR A 1 83 ? 20.819 7.752 -15.148 1.00 49.78 83 TYR A CA 1
ATOM 684 C C . TYR A 1 83 ? 20.427 7.390 -16.587 1.00 49.78 83 TYR A C 1
ATOM 686 O O . TYR A 1 83 ? 19.404 6.723 -16.784 1.00 49.78 83 TYR A O 1
ATOM 694 N N . PRO A 1 84 ? 21.237 7.759 -17.602 1.00 56.91 84 PRO A N 1
ATOM 695 C CA . PRO A 1 84 ? 21.076 7.282 -18.970 1.00 56.91 84 PRO A CA 1
ATOM 696 C C . PRO A 1 84 ? 21.522 5.817 -19.030 1.00 56.91 84 PRO A C 1
ATOM 698 O O . PRO A 1 84 ? 22.551 5.473 -19.599 1.00 56.91 84 PRO A O 1
ATOM 701 N N . ILE A 1 85 ? 20.777 4.951 -18.352 1.00 58.12 85 ILE A N 1
ATOM 702 C CA . ILE A 1 85 ? 20.929 3.512 -18.465 1.00 58.12 85 ILE A CA 1
ATOM 703 C C . ILE A 1 85 ? 20.222 3.135 -19.765 1.00 58.12 85 ILE A C 1
ATOM 705 O O . ILE A 1 85 ? 19.007 3.342 -19.881 1.00 58.12 85 ILE A O 1
ATOM 709 N N . GLU A 1 86 ? 20.984 2.614 -20.728 1.00 71.50 86 GLU A N 1
ATOM 710 C CA . GLU A 1 86 ? 20.500 1.967 -21.955 1.00 71.50 86 GLU A CA 1
ATOM 711 C C . GLU A 1 86 ? 19.865 0.604 -21.626 1.00 71.50 86 GLU A C 1
ATOM 713 O O . GLU A 1 86 ? 20.195 -0.424 -22.208 1.00 71.50 86 GLU A O 1
ATOM 718 N N . GLU A 1 87 ? 18.956 0.585 -20.655 1.00 72.50 87 GLU A N 1
ATOM 719 C CA . GLU A 1 87 ? 18.207 -0.589 -20.224 1.00 72.50 87 GLU A CA 1
ATOM 720 C C . GLU A 1 87 ? 16.748 -0.187 -19.991 1.00 72.50 87 GLU A C 1
ATOM 722 O O . GLU A 1 87 ? 16.449 0.919 -19.523 1.00 72.50 87 GLU A O 1
ATOM 727 N N . PHE A 1 88 ? 15.844 -1.111 -20.305 1.00 77.38 88 PHE A N 1
ATOM 728 C CA . PHE A 1 88 ? 14.422 -1.027 -19.994 1.00 77.38 88 PHE A CA 1
ATOM 729 C C . PHE A 1 88 ? 14.040 -2.215 -19.107 1.00 77.38 88 PHE A C 1
ATOM 731 O O . PHE A 1 88 ? 14.596 -3.308 -19.233 1.00 77.38 88 PHE A O 1
ATOM 738 N N . ILE A 1 89 ? 13.077 -2.016 -18.212 1.00 81.69 89 ILE A N 1
ATOM 739 C CA . ILE A 1 89 ? 12.543 -3.072 -17.350 1.00 81.69 89 ILE A CA 1
ATOM 740 C C . ILE A 1 89 ? 11.259 -3.633 -17.956 1.00 81.69 89 ILE A C 1
ATOM 742 O O . ILE A 1 89 ? 10.366 -2.895 -18.377 1.00 81.69 89 ILE A O 1
ATOM 746 N N . THR A 1 90 ? 11.143 -4.959 -17.934 1.00 87.94 90 THR A N 1
ATOM 747 C CA . THR A 1 90 ? 9.937 -5.697 -18.311 1.00 87.94 90 THR A CA 1
ATOM 748 C C . THR A 1 90 ? 9.645 -6.816 -17.315 1.00 87.94 90 THR A C 1
ATOM 750 O O . THR A 1 90 ? 10.562 -7.376 -16.713 1.00 87.94 90 THR A O 1
ATOM 753 N N . TYR A 1 91 ? 8.369 -7.167 -17.168 1.00 87.75 91 TYR A N 1
ATOM 754 C CA . TYR A 1 91 ? 7.937 -8.380 -16.481 1.00 87.75 91 TYR A CA 1
ATOM 755 C C . TYR A 1 91 ? 7.167 -9.274 -17.451 1.00 87.75 91 TYR A C 1
ATOM 757 O O . TYR A 1 91 ? 6.309 -8.808 -18.208 1.00 87.75 91 TYR A O 1
ATOM 765 N N . LEU A 1 92 ? 7.441 -10.576 -17.385 1.00 91.94 92 LEU A N 1
ATOM 766 C CA . LEU A 1 92 ? 6.755 -11.600 -18.165 1.00 91.94 92 LEU A CA 1
ATOM 767 C C . LEU A 1 92 ? 5.887 -12.467 -17.249 1.00 91.94 92 LEU A C 1
ATOM 769 O O . LEU A 1 92 ? 6.262 -12.752 -16.111 1.00 91.94 92 LEU A O 1
ATOM 773 N N . ASN A 1 93 ? 4.738 -12.923 -17.745 1.00 88.25 93 ASN A N 1
ATOM 774 C CA . ASN A 1 93 ? 4.009 -14.005 -17.087 1.00 88.25 93 ASN A CA 1
ATOM 775 C C . ASN A 1 93 ? 4.673 -15.368 -17.353 1.00 88.25 93 ASN A C 1
ATOM 777 O O . ASN A 1 93 ? 5.633 -15.490 -18.113 1.00 88.25 93 ASN A O 1
ATOM 781 N N . THR A 1 94 ? 4.109 -16.428 -16.774 1.00 92.19 94 THR A N 1
ATOM 782 C CA . THR A 1 94 ? 4.599 -17.808 -16.930 1.00 92.19 94 THR A CA 1
ATOM 783 C C . THR A 1 94 ? 4.563 -18.335 -18.370 1.00 92.19 94 THR A C 1
ATOM 785 O O . THR A 1 94 ? 5.210 -19.334 -18.663 1.00 92.19 94 THR A O 1
ATOM 788 N N . GLN A 1 95 ? 3.835 -17.675 -19.277 1.00 92.69 95 GLN A N 1
ATOM 789 C CA . GLN A 1 95 ? 3.784 -17.983 -20.711 1.00 92.69 95 GLN A CA 1
ATOM 790 C C . GLN A 1 95 ? 4.753 -17.119 -21.537 1.00 92.69 95 GLN A C 1
ATOM 792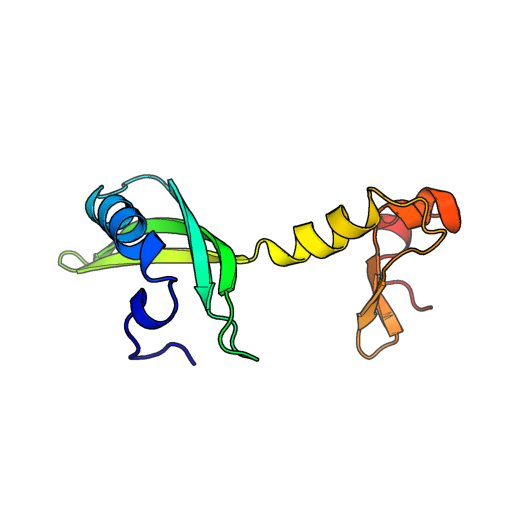 O O . GLN A 1 95 ? 4.677 -17.119 -22.764 1.00 92.69 95 GLN A O 1
ATOM 797 N N . GLY A 1 96 ? 5.621 -16.339 -20.885 1.00 90.62 96 GLY A N 1
ATOM 798 C CA . GLY A 1 96 ? 6.555 -15.439 -21.557 1.00 90.62 96 GLY A CA 1
ATOM 799 C C . GLY A 1 96 ? 5.890 -14.207 -22.173 1.00 90.62 96 GLY A C 1
ATOM 800 O O . GLY A 1 96 ? 6.481 -13.591 -23.055 1.00 90.62 96 GLY A O 1
ATOM 801 N N . LYS A 1 97 ? 4.664 -13.855 -21.754 1.00 92.81 97 LYS A N 1
ATOM 802 C CA . LYS A 1 97 ? 3.969 -12.663 -22.252 1.00 92.81 97 LYS A CA 1
ATOM 803 C C . LYS A 1 97 ? 4.271 -11.436 -21.411 1.00 92.81 97 LYS A C 1
ATOM 805 O O . LYS A 1 97 ? 4.194 -11.520 -20.185 1.00 92.81 97 LYS A O 1
ATOM 810 N N . PHE A 1 98 ? 4.509 -10.301 -22.061 1.00 90.00 98 PHE A N 1
ATOM 811 C CA . PHE A 1 98 ? 4.687 -9.005 -21.406 1.00 90.00 98 PHE A CA 1
ATOM 812 C C . PHE A 1 98 ? 3.457 -8.648 -20.560 1.00 90.00 98 PHE A C 1
ATOM 814 O O . PHE A 1 98 ? 2.364 -8.461 -21.094 1.00 90.00 98 PHE A O 1
ATOM 821 N N . VAL A 1 99 ? 3.625 -8.551 -19.241 1.00 90.94 99 VAL A N 1
ATOM 822 C CA . VAL A 1 99 ? 2.598 -8.029 -18.314 1.00 90.94 99 VAL A CA 1
ATOM 823 C C . VAL A 1 99 ? 2.889 -6.598 -17.881 1.00 90.94 99 VAL A C 1
ATOM 825 O O . VAL A 1 99 ? 2.011 -5.911 -17.369 1.00 90.94 99 VAL A O 1
ATOM 828 N N . TYR A 1 100 ? 4.118 -6.148 -18.105 1.00 88.38 100 TYR A N 1
ATOM 829 C CA . TYR A 1 100 ? 4.572 -4.794 -17.851 1.00 88.38 100 TYR A CA 1
ATOM 830 C C . TYR A 1 100 ? 5.827 -4.540 -18.676 1.00 88.38 100 TYR A C 1
ATOM 832 O O . TYR A 1 100 ? 6.677 -5.421 -18.785 1.00 88.38 100 TYR A O 1
ATOM 840 N N . ILE A 1 101 ? 5.958 -3.329 -19.199 1.00 87.12 101 ILE A N 1
ATOM 841 C CA . ILE A 1 101 ? 7.192 -2.819 -19.783 1.00 87.12 101 ILE A CA 1
ATOM 842 C C . ILE A 1 101 ? 7.252 -1.312 -19.532 1.00 87.12 101 ILE A C 1
ATOM 844 O O . ILE A 1 101 ? 6.221 -0.637 -19.590 1.00 87.12 101 ILE A O 1
ATOM 848 N N . ASP A 1 102 ? 8.426 -0.790 -19.184 1.00 83.56 102 ASP A N 1
ATOM 849 C CA . ASP A 1 102 ? 8.573 0.636 -18.897 1.00 83.56 102 ASP A CA 1
ATOM 850 C C . ASP A 1 102 ? 8.505 1.516 -20.163 1.00 83.56 102 ASP A C 1
ATOM 852 O O . ASP A 1 102 ? 8.504 1.048 -21.306 1.00 83.56 102 ASP A O 1
ATOM 856 N N . SER A 1 103 ? 8.443 2.834 -19.960 1.00 82.06 103 SER A N 1
ATOM 857 C CA . SER A 1 103 ? 8.316 3.808 -21.046 1.00 82.06 103 SER A CA 1
ATOM 858 C C . SER A 1 103 ? 9.556 3.923 -21.940 1.00 82.06 103 SER A C 1
ATOM 860 O O . SER A 1 103 ? 9.444 4.446 -23.054 1.00 82.06 103 SER A O 1
ATOM 862 N N . LYS A 1 104 ? 10.723 3.417 -21.513 1.00 80.88 104 LYS A N 1
ATOM 863 C CA . LYS A 1 104 ? 11.961 3.462 -22.305 1.00 80.88 104 LYS A CA 1
ATOM 864 C C . LYS A 1 104 ? 11.916 2.505 -23.493 1.00 80.88 104 LYS A C 1
ATOM 866 O O . LYS A 1 104 ? 12.635 2.729 -24.465 1.00 80.88 104 LYS A O 1
ATOM 871 N N . ALA A 1 105 ? 11.023 1.511 -23.488 1.00 83.06 105 ALA A N 1
ATOM 872 C CA . ALA A 1 105 ? 10.821 0.600 -24.618 1.00 83.06 105 ALA A CA 1
ATOM 873 C C . ALA A 1 105 ? 10.538 1.328 -25.941 1.00 83.06 105 ALA A C 1
ATOM 875 O O . ALA A 1 105 ? 11.023 0.903 -26.988 1.00 83.06 105 ALA A O 1
ATOM 876 N N . ARG A 1 106 ? 9.847 2.475 -25.901 1.00 84.50 106 ARG A N 1
ATOM 877 C CA . ARG A 1 106 ? 9.610 3.282 -27.105 1.00 84.50 106 ARG A CA 1
ATOM 878 C C . ARG A 1 106 ? 10.906 3.820 -27.699 1.00 84.50 106 ARG A C 1
ATOM 880 O O . ARG A 1 106 ? 11.083 3.786 -28.911 1.00 84.5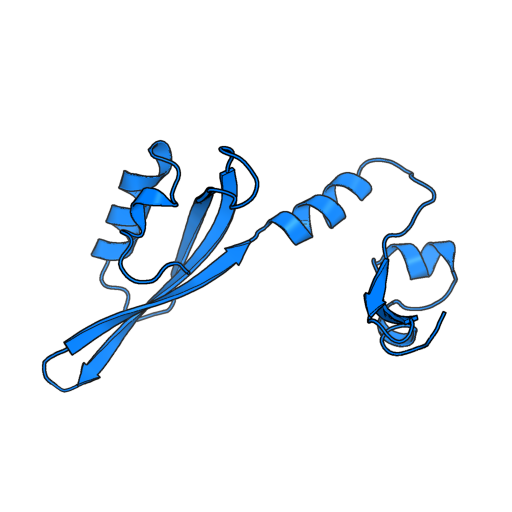0 106 ARG A O 1
ATOM 887 N N . GLN A 1 107 ? 11.812 4.296 -26.851 1.00 82.19 107 GLN A N 1
ATOM 888 C CA . GLN A 1 107 ? 13.100 4.832 -27.282 1.00 82.19 107 GLN A CA 1
ATOM 889 C C . GLN A 1 107 ? 14.074 3.721 -27.697 1.00 82.19 107 GLN A C 1
ATOM 891 O O . GLN A 1 107 ? 14.819 3.898 -28.654 1.00 82.19 107 GLN A O 1
ATOM 896 N N . MET A 1 108 ? 14.067 2.588 -26.992 1.00 84.81 108 MET A N 1
ATOM 897 C CA . MET A 1 108 ? 15.062 1.527 -27.163 1.00 84.81 108 MET A CA 1
ATOM 898 C C . MET A 1 108 ? 14.671 0.451 -28.180 1.00 84.81 108 MET A C 1
ATOM 900 O O . MET A 1 108 ? 15.522 -0.036 -28.916 1.00 84.81 108 MET A O 1
ATOM 904 N N . LEU A 1 109 ? 13.396 0.062 -28.215 1.00 86.12 109 LEU A N 1
ATOM 905 C CA . LEU A 1 109 ? 12.882 -1.010 -29.073 1.00 86.12 109 LEU A CA 1
ATOM 906 C C . LEU A 1 109 ? 12.081 -0.477 -30.266 1.00 86.12 109 LEU A C 1
ATOM 908 O O . LEU A 1 109 ? 11.779 -1.236 -31.183 1.00 86.12 109 LEU A O 1
ATOM 912 N N . GLY A 1 110 ? 11.704 0.806 -30.251 1.00 87.50 110 GLY A N 1
ATOM 913 C CA . GLY A 1 110 ? 10.868 1.420 -31.285 1.00 87.50 110 GLY A CA 1
ATOM 914 C C . GLY A 1 110 ? 9.386 1.036 -31.213 1.00 87.50 110 GLY A C 1
ATOM 915 O O . GLY A 1 110 ? 8.624 1.400 -32.105 1.00 87.50 110 GLY A O 1
ATOM 916 N N . TYR A 1 111 ? 8.967 0.328 -30.162 1.00 87.00 111 TYR A N 1
ATOM 917 C CA . TYR A 1 111 ? 7.578 -0.075 -29.945 1.00 87.00 111 TYR A CA 1
ATOM 918 C C . TYR A 1 111 ? 6.946 0.717 -28.815 1.00 87.00 111 TYR A C 1
ATOM 920 O O . TYR A 1 111 ? 7.587 0.995 -27.801 1.00 87.00 111 TYR A O 1
ATOM 928 N N . ASP A 1 112 ? 5.662 1.030 -28.952 1.00 88.75 112 ASP A N 1
ATOM 929 C CA . ASP A 1 112 ? 4.921 1.543 -27.816 1.00 88.75 112 ASP A CA 1
ATOM 930 C C . ASP A 1 112 ? 4.790 0.465 -26.722 1.00 88.75 112 ASP A C 1
ATOM 932 O O . ASP A 1 112 ? 4.477 -0.684 -27.048 1.00 88.75 112 ASP A O 1
ATOM 936 N N . PRO A 1 113 ? 4.987 0.796 -25.431 1.00 85.81 113 PRO A N 1
ATOM 937 C CA . PRO A 1 113 ? 4.736 -0.131 -24.332 1.00 85.81 113 PRO A CA 1
ATOM 938 C C . PRO A 1 113 ? 3.383 -0.842 -24.434 1.00 85.81 113 PRO A C 1
ATOM 940 O O . PRO A 1 113 ? 3.318 -2.055 -24.233 1.00 85.81 113 PRO A O 1
ATOM 943 N N . PHE A 1 114 ? 2.317 -0.122 -24.808 1.00 88.12 114 PHE A N 1
ATOM 944 C CA . PHE A 1 114 ? 0.974 -0.689 -24.935 1.00 88.12 114 PHE A CA 1
ATOM 945 C C . PHE A 1 114 ? 0.862 -1.703 -26.075 1.00 88.12 114 PHE A C 1
ATOM 947 O O . PHE A 1 114 ? 0.082 -2.647 -25.959 1.00 88.12 114 PHE A O 1
ATOM 954 N N . ASP A 1 115 ? 1.663 -1.566 -27.134 1.00 91.06 115 ASP A N 1
ATOM 955 C CA . ASP A 1 115 ? 1.674 -2.525 -28.241 1.00 91.06 115 ASP A CA 1
ATOM 956 C C . ASP A 1 115 ? 2.291 -3.865 -27.832 1.00 91.06 115 ASP A C 1
ATOM 958 O O . ASP A 1 115 ? 1.971 -4.898 -28.428 1.00 91.06 115 ASP A O 1
ATOM 962 N N . LEU A 1 116 ? 3.187 -3.853 -26.842 1.00 89.94 116 LEU A N 1
ATOM 963 C CA . LEU A 1 116 ? 3.928 -5.028 -26.392 1.00 89.94 116 LEU A CA 1
ATOM 964 C C . LEU A 1 116 ? 3.192 -5.823 -25.313 1.00 89.94 116 LEU A C 1
ATOM 966 O O . LEU A 1 116 ? 3.367 -7.041 -25.258 1.00 89.94 116 LEU A O 1
ATOM 970 N N . ILE A 1 117 ? 2.343 -5.186 -24.499 1.00 91.88 117 ILE A N 1
ATOM 971 C CA . ILE A 1 117 ? 1.562 -5.881 -23.465 1.00 91.88 117 ILE A CA 1
ATOM 972 C C . ILE A 1 117 ? 0.759 -7.041 -24.076 1.00 91.88 117 ILE A C 1
ATOM 974 O O . ILE A 1 117 ? 0.011 -6.890 -25.038 1.00 91.88 117 ILE A O 1
ATOM 978 N N . 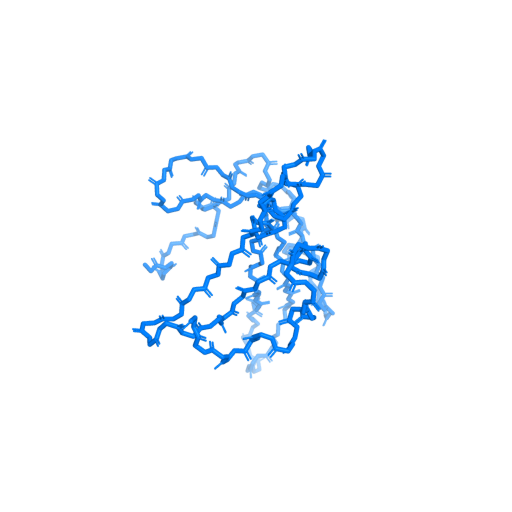GLY A 1 118 ? 0.919 -8.234 -23.500 1.00 88.19 118 GLY A N 1
ATOM 979 C CA . GLY A 1 118 ? 0.250 -9.461 -23.928 1.00 88.19 118 GLY A CA 1
ATOM 980 C C . GLY A 1 118 ? 0.921 -10.208 -25.087 1.00 88.19 118 GLY A C 1
ATOM 981 O O . GLY A 1 118 ? 0.537 -11.355 -25.344 1.00 88.19 118 GLY A O 1
ATOM 982 N N . ARG A 1 119 ? 1.928 -9.628 -25.754 1.00 91.69 119 ARG A N 1
ATOM 983 C CA . ARG A 1 119 ? 2.751 -10.346 -26.743 1.00 91.69 119 ARG A CA 1
ATOM 984 C C . ARG A 1 119 ? 3.762 -11.250 -26.050 1.00 91.69 119 ARG A C 1
ATOM 986 O O . ARG A 1 119 ? 4.122 -11.003 -24.904 1.00 91.69 119 ARG A O 1
ATOM 993 N N . THR A 1 120 ? 4.202 -12.295 -26.740 1.00 90.56 120 THR A N 1
ATOM 994 C CA . THR A 1 120 ? 5.294 -13.169 -26.287 1.00 90.56 120 THR A CA 1
ATOM 995 C C . THR A 1 120 ? 6.636 -12.596 -26.744 1.00 90.56 120 THR A C 1
ATOM 997 O O . THR A 1 120 ? 6.677 -11.961 -27.801 1.00 90.56 120 THR A O 1
ATOM 1000 N N . TYR A 1 121 ? 7.681 -12.779 -25.931 1.00 78.94 121 TYR A N 1
ATOM 1001 C CA . TYR A 1 121 ? 9.059 -12.408 -26.278 1.00 78.94 121 TYR A CA 1
ATOM 1002 C C . TYR A 1 121 ? 9.573 -13.119 -27.539 1.00 78.94 121 TYR A C 1
ATOM 1004 O O . TYR A 1 121 ? 9.107 -14.248 -27.823 1.00 78.94 121 TYR A O 1
#

Sequence (121 aa):
ELINHPLFDFILPSNHDQLLAYLLNNHQVLQTCDISWKRAVDNDYEQCTLIGAYRTINENEEYFMSIVKLNTLDRMLRMNADYPIEEFITYLNTQGKFVYIDSKARQMLGYDPFDLIGRTY